Protein AF-A0A6I4R9G8-F1 (afdb_monomer)

Secondary structure (DSSP, 8-state):
---GGG-SSHHHHHB-SSS-B-HHHHHHHHHHHHSTT-PPPHHHHHHHHHHHHHHHHHHHHS--

pLDDT: mean 90.88, std 12.26, range [49.62, 98.0]

Nearest PDB structures (foldseek):
  3lti-assembly1_A  TM=4.980E-01  e=3.560E+00  Escherichia coli K-12
  7xyb-assembly1_C  TM=5.189E-01  e=3.812E+00  Pseudomonas aeruginosa
  7xl3-assembly1_C  TM=4.359E-01  e=9.935E+00  Pseudomonas aeruginosa PAO1

Sequence (64 aa):
MTDPRRAATLDEACANGDGTYNGVRMLSWLSEVLIPGRGMSVAEVRQIAAEVQAKAQTNQQEHP

Mean predicted aligned error: 4.73 Å

Foldseek 3Di:
DDFLLPDPDLCSQFPPPPPDTHVLSSQQNVQCVVPPPPGDGSVRSVVVVVVVVVVVVVVVVVPD

Structure (mmCIF, N/CA/C/O backbone):
data_AF-A0A6I4R9G8-F1
#
_entry.id   AF-A0A6I4R9G8-F1
#
loop_
_atom_site.group_PDB
_atom_site.id
_atom_site.type_symbol
_atom_site.label_atom_id
_atom_site.label_alt_id
_atom_site.label_comp_id
_atom_site.label_asym_id
_atom_site.label_entity_id
_atom_site.label_seq_id
_atom_site.pdbx_PDB_ins_code
_atom_site.Cartn_x
_atom_site.Cartn_y
_atom_site.Cartn_z
_atom_site.occupancy
_atom_site.B_iso_or_equiv
_atom_site.auth_seq_id
_atom_site.auth_comp_id
_atom_site.auth_asym_id
_atom_site.auth_atom_id
_atom_site.pdbx_PDB_model_num
ATOM 1 N N . MET A 1 1 ? 17.157 0.253 3.723 1.00 57.94 1 MET A N 1
ATOM 2 C CA . MET A 1 1 ? 15.749 -0.155 3.532 1.00 57.94 1 MET A CA 1
ATOM 3 C C . MET A 1 1 ? 15.375 0.196 2.101 1.00 57.94 1 MET A C 1
ATOM 5 O O . MET A 1 1 ? 15.550 1.351 1.735 1.00 57.94 1 MET A O 1
ATOM 9 N N . THR A 1 2 ? 14.989 -0.780 1.279 1.00 82.31 2 THR 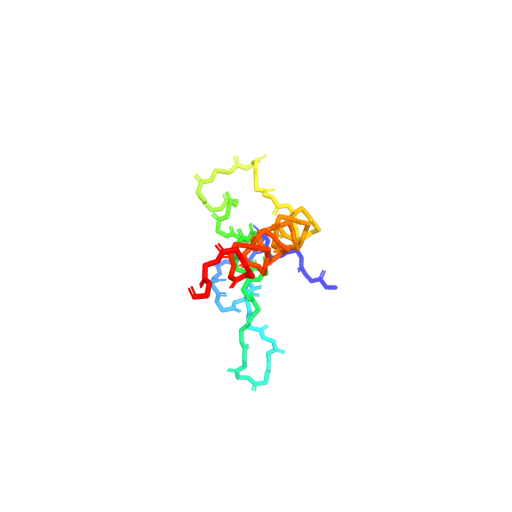A N 1
ATOM 10 C CA . THR A 1 2 ? 14.613 -0.562 -0.130 1.00 82.31 2 THR A CA 1
ATOM 11 C C . THR A 1 2 ? 13.306 0.224 -0.197 1.00 82.31 2 THR A C 1
ATOM 13 O O . THR A 1 2 ? 12.378 -0.090 0.549 1.00 82.31 2 THR A O 1
ATOM 16 N N . ASP A 1 3 ? 13.235 1.247 -1.051 1.00 92.81 3 ASP A N 1
ATOM 17 C CA . ASP A 1 3 ? 11.987 1.968 -1.325 1.00 92.81 3 ASP A CA 1
ATOM 18 C C . ASP A 1 3 ? 10.957 0.977 -1.897 1.00 92.81 3 ASP A C 1
ATOM 20 O O . ASP A 1 3 ? 11.181 0.456 -2.995 1.00 92.81 3 ASP A O 1
ATOM 24 N N . PRO A 1 4 ? 9.849 0.681 -1.188 1.00 95.94 4 PRO A N 1
ATOM 25 C CA . PRO A 1 4 ? 8.888 -0.319 -1.639 1.00 95.94 4 PRO A CA 1
ATOM 26 C C . PRO A 1 4 ? 8.251 0.051 -2.977 1.00 95.94 4 PRO A C 1
ATOM 28 O O . PRO A 1 4 ? 7.877 -0.847 -3.714 1.00 95.94 4 PRO A O 1
ATOM 31 N N . ARG A 1 5 ? 8.210 1.335 -3.359 1.00 96.44 5 ARG A N 1
ATOM 32 C CA . ARG A 1 5 ? 7.681 1.802 -4.656 1.00 96.44 5 ARG A CA 1
ATOM 33 C C . ARG A 1 5 ? 8.481 1.319 -5.865 1.00 96.44 5 ARG A C 1
ATOM 35 O O . ARG A 1 5 ? 8.027 1.460 -6.993 1.00 96.44 5 ARG A O 1
ATOM 42 N N . ARG A 1 6 ? 9.687 0.791 -5.649 1.00 95.94 6 ARG A N 1
ATOM 43 C CA . ARG A 1 6 ? 10.570 0.282 -6.709 1.00 95.94 6 ARG A CA 1
ATOM 44 C C . ARG A 1 6 ? 10.583 -1.243 -6.803 1.00 95.94 6 ARG A C 1
ATOM 46 O O . ARG A 1 6 ? 11.284 -1.772 -7.658 1.00 95.94 6 ARG A O 1
ATOM 53 N N . ALA A 1 7 ? 9.836 -1.933 -5.943 1.00 95.94 7 ALA A N 1
ATOM 54 C CA . ALA A 1 7 ? 9.716 -3.385 -5.977 1.00 95.94 7 ALA A CA 1
ATOM 55 C C . ALA A 1 7 ? 8.973 -3.861 -7.235 1.00 95.94 7 ALA A C 1
ATOM 57 O O . ALA A 1 7 ? 7.992 -3.241 -7.658 1.00 95.94 7 ALA A O 1
ATOM 58 N N . ALA A 1 8 ? 9.418 -4.981 -7.805 1.00 94.50 8 ALA A N 1
ATOM 59 C CA . ALA A 1 8 ? 8.781 -5.583 -8.974 1.00 94.50 8 ALA A CA 1
ATOM 60 C C . ALA A 1 8 ? 7.533 -6.386 -8.589 1.00 94.50 8 ALA A C 1
ATOM 62 O O . ALA A 1 8 ? 6.594 -6.500 -9.377 1.00 94.50 8 ALA A O 1
ATOM 63 N N . THR A 1 9 ? 7.515 -6.936 -7.373 1.00 94.94 9 THR A N 1
ATOM 64 C CA . THR A 1 9 ? 6.428 -7.781 -6.878 1.00 94.94 9 THR A CA 1
ATOM 65 C C . THR A 1 9 ? 5.870 -7.279 -5.551 1.00 94.94 9 THR A C 1
ATOM 67 O O . THR A 1 9 ? 6.527 -6.557 -4.796 1.00 94.94 9 THR A O 1
ATOM 70 N N . LEU A 1 10 ? 4.643 -7.711 -5.249 1.00 93.00 10 LEU A N 1
ATOM 71 C CA . LEU A 1 10 ? 4.013 -7.469 -3.955 1.00 93.00 10 LEU A CA 1
ATOM 72 C C . LEU A 1 10 ? 4.864 -8.039 -2.805 1.00 93.00 10 LEU A C 1
ATOM 74 O O . LEU A 1 10 ? 5.041 -7.366 -1.792 1.00 93.00 10 LEU A O 1
ATOM 78 N N . ASP A 1 11 ? 5.425 -9.240 -2.966 1.00 94.88 11 ASP A N 1
ATOM 79 C CA . ASP A 1 11 ? 6.273 -9.863 -1.943 1.00 94.88 11 ASP A CA 1
ATOM 80 C C . ASP A 1 11 ? 7.517 -9.024 -1.640 1.00 94.88 11 ASP A C 1
ATOM 82 O O . ASP A 1 11 ? 7.782 -8.712 -0.480 1.00 94.88 11 ASP A O 1
ATOM 86 N N . GLU A 1 12 ? 8.233 -8.564 -2.667 1.00 94.75 12 GLU A N 1
ATOM 87 C CA . GLU A 1 12 ? 9.404 -7.691 -2.499 1.00 94.75 12 GLU A CA 1
ATOM 88 C C . GLU A 1 12 ? 9.063 -6.367 -1.800 1.00 94.75 12 GLU A C 1
ATOM 90 O O . GLU A 1 12 ? 9.842 -5.847 -0.991 1.00 94.75 12 GLU A O 1
ATOM 95 N N . ALA A 1 13 ? 7.891 -5.803 -2.101 1.00 95.75 13 ALA A N 1
ATOM 96 C CA . ALA A 1 13 ? 7.445 -4.559 -1.493 1.00 95.75 13 ALA A CA 1
ATOM 97 C C . ALA A 1 13 ? 7.147 -4.726 0.005 1.00 95.75 13 ALA A C 1
ATOM 99 O O . ALA A 1 13 ? 7.475 -3.833 0.800 1.00 95.75 13 ALA A O 1
ATOM 100 N N . CYS A 1 14 ? 6.526 -5.846 0.387 1.00 95.50 14 CYS A N 1
ATOM 101 C CA . CYS A 1 14 ? 5.724 -5.935 1.608 1.00 95.50 14 CYS A CA 1
ATOM 102 C C . CYS A 1 14 ? 6.205 -6.972 2.624 1.00 95.50 14 CYS A C 1
ATOM 104 O O . CYS A 1 14 ? 5.863 -6.828 3.799 1.00 95.50 14 CYS A O 1
ATOM 106 N N . ALA A 1 15 ? 6.941 -8.005 2.208 1.00 95.06 15 ALA A N 1
ATOM 107 C CA . ALA A 1 15 ? 7.361 -9.076 3.105 1.00 95.06 15 ALA A CA 1
ATOM 108 C C . ALA A 1 15 ? 8.391 -8.570 4.129 1.00 95.06 15 ALA A C 1
ATOM 110 O O . ALA A 1 15 ? 9.341 -7.858 3.792 1.00 95.06 15 ALA A O 1
ATOM 111 N N . ASN A 1 16 ? 8.215 -8.958 5.394 1.00 92.50 16 ASN A N 1
ATOM 112 C CA . ASN A 1 16 ? 9.172 -8.652 6.464 1.00 92.50 16 ASN A CA 1
ATOM 113 C C . ASN A 1 16 ? 10.288 -9.709 6.587 1.00 92.50 16 ASN A C 1
ATOM 115 O O . ASN A 1 16 ? 11.272 -9.473 7.283 1.00 92.50 16 ASN A O 1
ATOM 119 N N . GLY A 1 17 ? 10.162 -10.850 5.898 1.00 90.94 17 GLY A N 1
ATOM 120 C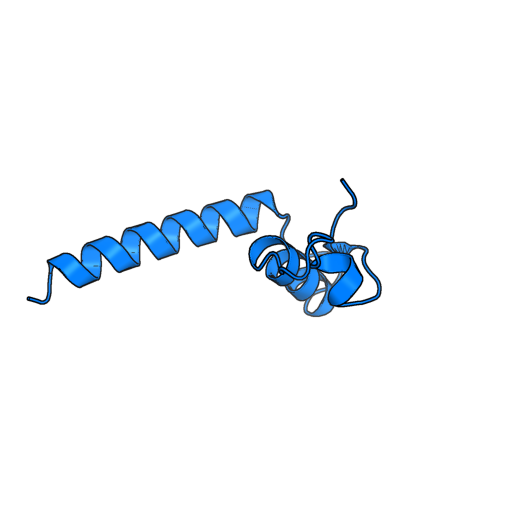 CA . GLY A 1 17 ? 11.133 -11.955 5.932 1.00 90.94 17 GLY A CA 1
ATOM 121 C C . GLY A 1 17 ? 10.894 -12.993 7.037 1.00 90.94 17 GLY A C 1
ATOM 122 O O . GLY A 1 17 ? 11.607 -13.988 7.096 1.00 90.94 17 GLY A O 1
ATOM 123 N N . ASP A 1 18 ? 9.875 -12.799 7.871 1.00 9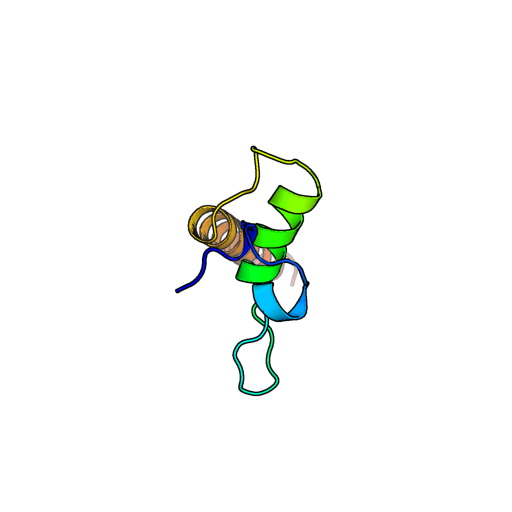3.12 18 ASP A N 1
ATOM 124 C CA . ASP A 1 18 ? 9.460 -13.685 8.970 1.00 93.12 18 ASP A CA 1
ATOM 125 C C . ASP A 1 18 ? 8.085 -14.340 8.717 1.00 93.12 18 ASP A C 1
ATOM 127 O O . ASP A 1 18 ? 7.431 -14.827 9.636 1.00 93.12 18 ASP A O 1
ATOM 131 N N . GLY A 1 19 ? 7.624 -14.324 7.461 1.00 90.94 19 GLY A N 1
ATOM 132 C CA . GLY A 1 19 ? 6.289 -14.787 7.071 1.00 90.94 19 GLY A CA 1
ATOM 133 C C . GLY A 1 19 ? 5.173 -13.762 7.296 1.00 90.94 19 GLY A C 1
ATOM 134 O O . GLY A 1 19 ? 4.022 -14.044 6.969 1.00 90.94 19 GLY A O 1
ATOM 135 N N . THR A 1 20 ? 5.486 -12.569 7.813 1.00 95.62 20 THR A N 1
ATOM 136 C CA . THR A 1 20 ? 4.518 -11.477 7.964 1.00 95.62 20 THR A CA 1
ATOM 137 C C . THR A 1 20 ? 4.651 -10.425 6.862 1.00 95.62 20 THR A C 1
ATOM 139 O O . THR A 1 20 ? 5.683 -10.293 6.194 1.00 95.62 20 THR A O 1
ATOM 142 N N . TYR A 1 21 ? 3.583 -9.641 6.696 1.00 95.12 21 TYR A N 1
ATOM 143 C CA . TYR A 1 21 ? 3.486 -8.581 5.698 1.00 95.12 21 TYR A CA 1
ATOM 144 C C . TYR A 1 21 ? 3.299 -7.211 6.343 1.00 95.12 21 TYR A C 1
ATOM 146 O O . TYR A 1 21 ? 2.624 -7.052 7.361 1.00 95.12 21 TYR A O 1
ATOM 154 N N . ASN A 1 22 ? 3.867 -6.192 5.706 1.00 96.38 22 ASN A N 1
ATOM 155 C CA . ASN A 1 22 ? 3.749 -4.802 6.111 1.00 96.38 22 ASN A CA 1
ATOM 156 C C . ASN A 1 22 ? 2.751 -4.048 5.220 1.00 96.38 22 ASN A C 1
ATOM 158 O O . ASN A 1 22 ? 3.087 -3.609 4.118 1.00 96.38 22 ASN A O 1
ATOM 162 N N . GLY A 1 23 ? 1.537 -3.837 5.736 1.00 96.44 23 GLY A N 1
ATOM 163 C CA . GLY A 1 23 ? 0.468 -3.137 5.011 1.00 96.44 23 GLY A CA 1
ATOM 164 C C . GLY A 1 23 ? 0.811 -1.695 4.610 1.00 96.44 23 GLY A C 1
ATOM 165 O O . GLY A 1 23 ? 0.388 -1.232 3.558 1.00 96.44 23 GLY A O 1
ATOM 166 N N . VAL A 1 24 ? 1.642 -0.986 5.382 1.00 97.56 24 VAL A N 1
ATOM 167 C CA . VAL A 1 24 ? 2.073 0.379 5.025 1.00 97.56 24 VAL A CA 1
ATOM 168 C C . VAL A 1 24 ? 2.969 0.353 3.786 1.00 97.56 24 VAL A C 1
ATOM 170 O O . VAL A 1 24 ? 2.804 1.163 2.875 1.00 97.56 24 VAL A O 1
ATOM 173 N N . ARG A 1 25 ? 3.920 -0.587 3.732 1.00 97.50 25 ARG A N 1
ATOM 174 C CA . ARG A 1 25 ? 4.797 -0.742 2.563 1.00 97.50 25 ARG A CA 1
ATOM 175 C C . ARG A 1 25 ? 4.007 -1.178 1.331 1.00 97.50 25 ARG A C 1
ATOM 177 O O . ARG A 1 25 ? 4.259 -0.650 0.252 1.00 97.50 25 ARG A O 1
ATOM 184 N N . MET A 1 26 ? 3.022 -2.056 1.517 1.00 97.38 26 MET A N 1
ATOM 185 C CA . MET A 1 26 ? 2.085 -2.462 0.469 1.00 97.38 26 MET A CA 1
ATOM 186 C C . MET A 1 26 ? 1.356 -1.279 -0.147 1.00 97.38 26 MET A C 1
ATOM 188 O O . MET A 1 26 ? 1.375 -1.119 -1.363 1.00 97.38 26 MET A O 1
ATOM 192 N N . LEU A 1 27 ? 0.733 -0.438 0.676 1.00 98.00 27 LEU A N 1
ATOM 193 C CA . LEU A 1 27 ? -0.022 0.715 0.189 1.00 98.00 27 LEU A CA 1
ATOM 194 C C . LEU A 1 27 ? 0.886 1.737 -0.508 1.00 98.00 27 LEU A C 1
ATOM 196 O O . LEU A 1 27 ? 0.500 2.301 -1.530 1.00 98.00 27 LEU A O 1
ATOM 200 N N . SER A 1 28 ? 2.115 1.922 -0.012 1.00 97.94 28 SER A N 1
ATOM 201 C CA . SER A 1 28 ? 3.119 2.760 -0.675 1.00 97.94 28 SER A CA 1
ATOM 202 C C . SER A 1 28 ? 3.464 2.224 -2.070 1.00 97.94 28 SER A C 1
ATOM 204 O O . SER A 1 28 ? 3.356 2.966 -3.044 1.00 97.94 28 SER A O 1
ATOM 206 N N . TRP A 1 29 ? 3.783 0.932 -2.200 1.00 97.69 29 TRP A N 1
ATOM 207 C CA . TRP A 1 29 ? 4.037 0.300 -3.501 1.00 97.69 29 TRP A CA 1
ATOM 208 C C . TRP A 1 29 ? 2.835 0.387 -4.442 1.00 97.69 29 TRP A C 1
ATOM 210 O O . TRP A 1 29 ? 2.969 0.848 -5.575 1.00 97.69 29 TRP A O 1
ATOM 220 N N . LEU A 1 30 ? 1.648 0.024 -3.953 1.00 98.00 30 LEU A N 1
ATOM 221 C CA . LEU A 1 30 ? 0.424 0.014 -4.748 1.00 98.00 30 LEU A CA 1
ATOM 222 C C . LEU A 1 30 ? 0.095 1.407 -5.298 1.00 98.00 30 LEU A C 1
ATOM 224 O O . LEU A 1 30 ? -0.341 1.522 -6.439 1.00 98.00 30 LEU A O 1
ATOM 228 N N . SER A 1 31 ? 0.339 2.467 -4.524 1.00 97.75 31 SER A N 1
ATOM 229 C CA . SER A 1 31 ? 0.098 3.836 -4.989 1.00 97.75 31 SER A CA 1
ATOM 230 C C . SER A 1 31 ? 0.969 4.231 -6.191 1.00 97.75 31 SER A C 1
ATOM 232 O O . SER A 1 31 ? 0.470 4.891 -7.097 1.00 97.75 31 SER A O 1
ATOM 234 N N . GLU A 1 32 ? 2.230 3.783 -6.252 1.00 97.75 32 GLU A N 1
ATOM 235 C CA . GLU A 1 32 ? 3.106 4.010 -7.414 1.00 97.75 32 GLU A CA 1
ATOM 236 C C . GLU A 1 32 ? 2.686 3.144 -8.608 1.00 97.75 32 GLU A C 1
ATOM 238 O O . GLU A 1 32 ? 2.677 3.623 -9.737 1.00 97.75 32 GLU A O 1
ATOM 243 N N . VAL A 1 33 ? 2.296 1.886 -8.368 1.00 96.94 33 VAL A N 1
ATOM 244 C CA . VAL A 1 33 ? 1.808 0.979 -9.424 1.00 96.94 33 VAL A CA 1
ATOM 245 C C . VAL A 1 33 ? 0.540 1.524 -10.084 1.00 96.94 33 VAL A C 1
ATOM 247 O O . VAL A 1 33 ? 0.406 1.465 -11.304 1.00 96.94 33 VAL A O 1
ATOM 250 N N . LEU A 1 34 ? -0.389 2.061 -9.288 1.00 97.50 34 LEU A N 1
ATOM 251 C CA . LEU A 1 34 ? -1.646 2.623 -9.786 1.00 97.50 34 LEU A CA 1
ATOM 252 C C . LEU A 1 34 ? -1.463 4.003 -10.425 1.00 97.50 34 LEU A C 1
ATOM 254 O O . LEU A 1 34 ? -2.170 4.327 -11.378 1.00 97.50 34 LEU A O 1
ATOM 258 N N . ILE A 1 35 ? -0.550 4.827 -9.898 1.00 96.25 35 ILE A N 1
ATOM 259 C CA . ILE A 1 35 ? -0.314 6.197 -10.370 1.00 96.25 35 ILE A CA 1
ATOM 260 C C . ILE A 1 35 ? 1.200 6.454 -10.480 1.00 96.25 35 ILE A C 1
ATOM 262 O O . ILE A 1 35 ? 1.796 7.076 -9.592 1.00 96.25 35 ILE A O 1
ATOM 266 N N . PRO A 1 36 ? 1.838 6.014 -11.581 1.00 96.00 36 PRO A N 1
ATOM 267 C CA . PRO A 1 36 ? 3.283 6.138 -11.757 1.00 96.00 36 PRO A CA 1
ATOM 268 C C . PRO A 1 36 ? 3.780 7.582 -11.627 1.00 96.00 36 PRO A C 1
ATOM 270 O O . PRO A 1 36 ? 3.196 8.515 -12.184 1.00 96.00 36 PRO A O 1
ATOM 273 N N . GLY A 1 37 ? 4.873 7.773 -10.885 1.00 95.56 37 GLY A N 1
ATOM 274 C CA . GLY A 1 37 ? 5.465 9.083 -10.606 1.00 95.56 37 GLY A CA 1
ATOM 275 C C . GLY A 1 37 ? 4.734 9.911 -9.545 1.00 95.56 37 GLY A C 1
ATOM 276 O O . GLY A 1 37 ? 5.177 11.020 -9.243 1.00 95.56 37 GLY A O 1
ATOM 277 N N . ARG A 1 38 ? 3.634 9.403 -8.974 1.00 95.94 38 ARG A N 1
ATOM 278 C CA . ARG A 1 38 ? 2.882 10.050 -7.883 1.00 95.94 38 ARG A CA 1
ATOM 279 C C . ARG A 1 38 ? 2.625 9.110 -6.701 1.00 95.94 38 ARG A C 1
ATOM 281 O O . ARG A 1 38 ? 1.728 9.371 -5.903 1.00 95.94 38 ARG A O 1
ATOM 288 N N . GLY A 1 39 ? 3.395 8.030 -6.578 1.00 95.81 39 GLY A N 1
ATOM 289 C CA . GLY A 1 39 ? 3.286 7.102 -5.465 1.00 95.81 39 GLY A CA 1
ATOM 290 C C . GLY A 1 39 ? 3.680 7.734 -4.133 1.00 95.81 39 GLY A C 1
ATOM 291 O O . GLY A 1 39 ? 4.732 8.370 -3.993 1.00 95.81 39 GLY A O 1
ATOM 292 N N . MET A 1 40 ? 2.846 7.486 -3.131 1.00 97.69 40 MET A N 1
ATOM 293 C CA . MET A 1 40 ? 3.018 7.949 -1.763 1.00 97.69 40 MET A CA 1
ATOM 294 C C . MET A 1 40 ? 4.187 7.230 -1.097 1.00 97.69 40 MET A C 1
ATOM 296 O O . MET A 1 40 ? 4.325 6.004 -1.165 1.00 97.69 40 MET A O 1
ATOM 300 N N . SER A 1 41 ? 5.028 7.989 -0.409 1.00 97.25 41 SER A N 1
ATOM 301 C CA . SER A 1 41 ? 6.081 7.452 0.442 1.00 97.25 41 SER A CA 1
ATOM 302 C C . SER A 1 41 ? 5.501 6.681 1.631 1.00 97.25 41 SER A C 1
ATOM 304 O O . SER A 1 41 ? 4.375 6.899 2.078 1.00 97.25 41 SER A O 1
ATOM 306 N N . VAL A 1 42 ? 6.318 5.805 2.215 1.00 97.12 42 VAL A N 1
ATOM 307 C CA . VAL A 1 42 ? 5.967 5.084 3.448 1.00 97.12 42 VAL A CA 1
ATOM 308 C C . VAL A 1 42 ? 5.594 6.049 4.580 1.00 97.12 42 VAL A C 1
ATOM 310 O O . VAL A 1 42 ? 4.708 5.736 5.369 1.00 97.12 42 VAL A O 1
ATOM 313 N N . ALA A 1 43 ? 6.249 7.209 4.675 1.00 97.19 43 ALA A N 1
ATOM 314 C CA . ALA A 1 43 ? 5.970 8.196 5.717 1.00 97.19 43 ALA A CA 1
ATOM 315 C C . ALA A 1 43 ? 4.563 8.798 5.574 1.00 97.19 43 ALA A C 1
ATOM 317 O O . ALA A 1 43 ? 3.820 8.837 6.553 1.00 97.19 43 ALA A O 1
ATOM 318 N N . GLU A 1 44 ? 4.169 9.175 4.356 1.00 97.75 44 GLU A N 1
ATOM 319 C CA . GLU A 1 44 ? 2.826 9.699 4.069 1.00 97.75 44 GLU A CA 1
ATOM 320 C C . GLU A 1 44 ? 1.744 8.654 4.369 1.00 97.75 44 GLU A C 1
ATOM 322 O O . GLU A 1 44 ? 0.750 8.952 5.029 1.00 97.75 44 GLU A O 1
ATOM 327 N N . VAL A 1 45 ? 1.968 7.397 3.971 1.00 97.69 45 VAL A N 1
ATOM 328 C CA . VAL A 1 45 ? 1.038 6.300 4.284 1.00 97.69 45 VAL A CA 1
ATOM 329 C C . VAL A 1 45 ? 0.924 6.078 5.797 1.00 97.69 45 VAL A C 1
ATOM 331 O O . VAL A 1 45 ? -0.179 5.862 6.297 1.00 97.69 45 VAL A O 1
ATOM 334 N N . ARG A 1 46 ? 2.030 6.150 6.554 1.00 97.75 46 ARG A N 1
ATOM 335 C CA . ARG A 1 46 ? 1.993 6.038 8.028 1.00 97.75 46 ARG A CA 1
ATOM 336 C C . ARG A 1 46 ? 1.181 7.154 8.664 1.00 97.75 46 ARG A C 1
ATOM 338 O O . ARG A 1 46 ? 0.437 6.878 9.601 1.00 97.75 46 ARG A O 1
ATOM 345 N N . GLN A 1 47 ? 1.324 8.378 8.166 1.00 97.88 47 GLN A N 1
ATOM 346 C CA . GLN A 1 47 ? 0.566 9.514 8.672 1.00 97.88 47 GLN A CA 1
ATOM 347 C C . GLN A 1 47 ? -0.937 9.305 8.453 1.00 97.88 47 GLN A C 1
ATOM 349 O O . GLN A 1 47 ? -1.705 9.378 9.409 1.00 97.88 47 GLN A O 1
ATOM 354 N N 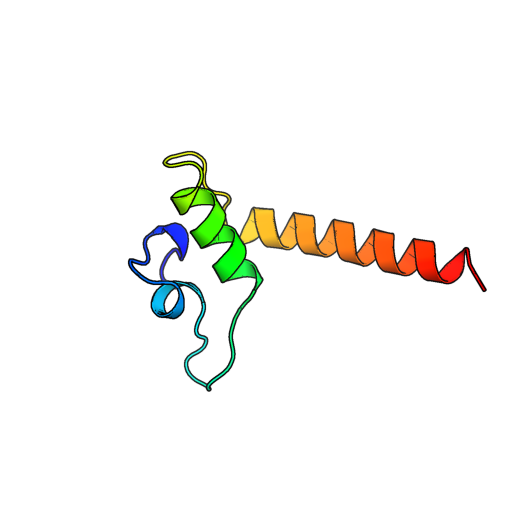. ILE A 1 48 ? -1.348 8.937 7.237 1.00 97.25 48 ILE A N 1
ATOM 355 C CA . ILE A 1 48 ? -2.760 8.658 6.930 1.00 97.25 48 ILE A CA 1
ATOM 356 C C . ILE A 1 48 ? -3.290 7.507 7.787 1.00 97.25 48 ILE A C 1
ATOM 358 O O . ILE A 1 48 ? -4.393 7.592 8.324 1.00 97.25 48 ILE A O 1
ATOM 362 N N . ALA A 1 49 ? -2.509 6.437 7.956 1.00 96.25 49 ALA A N 1
ATOM 363 C CA . ALA A 1 49 ? -2.904 5.315 8.799 1.00 96.25 49 ALA A CA 1
ATOM 364 C C . ALA A 1 49 ? -3.145 5.754 10.253 1.00 96.25 49 ALA A C 1
ATOM 366 O O . ALA A 1 49 ? -4.153 5.364 10.840 1.00 96.25 49 ALA A O 1
ATOM 367 N N . ALA A 1 50 ? -2.270 6.595 10.811 1.00 95.94 50 ALA A N 1
ATOM 368 C CA . ALA A 1 50 ? -2.437 7.138 12.157 1.00 95.94 50 ALA A CA 1
ATOM 369 C C . ALA A 1 50 ? -3.698 8.014 12.271 1.00 95.94 50 ALA A C 1
ATOM 371 O O . ALA A 1 50 ? -4.470 7.858 13.216 1.00 95.94 50 ALA A O 1
ATOM 372 N N . GLU A 1 51 ? -3.953 8.882 11.288 1.00 95.81 51 GLU A N 1
ATOM 373 C CA . GLU A 1 51 ? -5.147 9.737 11.251 1.00 95.81 51 GLU A CA 1
ATOM 374 C C . GLU A 1 51 ? -6.447 8.921 11.166 1.00 95.81 51 GLU A C 1
ATOM 376 O O . GLU A 1 51 ? -7.417 9.208 11.871 1.00 95.81 51 GLU A O 1
ATOM 381 N N . VAL A 1 52 ? -6.479 7.884 10.323 1.00 94.94 52 VAL A N 1
ATOM 382 C CA . VAL A 1 52 ? -7.649 7.004 10.164 1.00 94.94 52 VAL A CA 1
ATOM 383 C C . VAL A 1 52 ? -7.887 6.170 11.423 1.00 94.94 52 VAL A C 1
ATOM 385 O O . VAL A 1 52 ? -9.031 6.034 11.853 1.00 94.94 52 VAL A O 1
ATOM 388 N N . GLN A 1 53 ? -6.829 5.647 12.048 1.00 93.12 53 GLN A N 1
ATOM 389 C CA . GLN A 1 53 ? -6.939 4.892 13.300 1.00 93.12 53 GLN A CA 1
ATOM 390 C C . GLN A 1 53 ? -7.446 5.762 14.451 1.00 93.12 53 GLN A C 1
ATOM 392 O O . GLN A 1 53 ? -8.328 5.325 15.188 1.00 93.12 53 GLN A O 1
ATOM 397 N N . ALA A 1 54 ? -6.950 6.997 14.571 1.00 93.00 54 ALA A N 1
ATOM 398 C CA . ALA A 1 54 ? -7.431 7.944 15.573 1.00 93.00 54 ALA A CA 1
ATOM 399 C C . ALA A 1 54 ? -8.934 8.223 15.401 1.00 93.00 54 ALA A C 1
ATOM 401 O O . ALA A 1 54 ? -9.697 8.102 16.35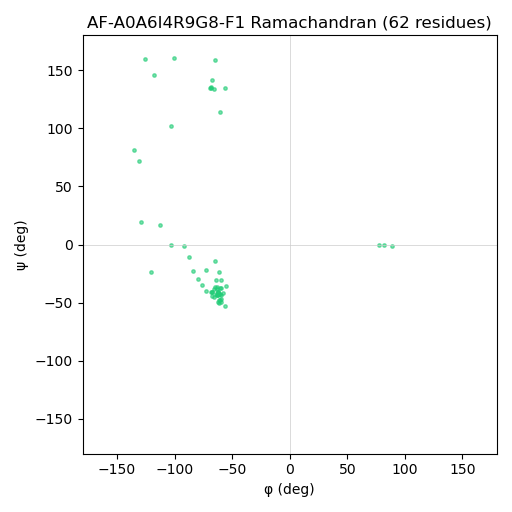6 1.00 93.00 54 ALA A O 1
ATOM 402 N N . LYS A 1 55 ? -9.386 8.491 14.167 1.00 91.81 55 LYS A N 1
ATOM 403 C CA . LYS A 1 55 ? -10.814 8.702 13.861 1.00 91.81 55 LYS A CA 1
ATOM 404 C C . LYS A 1 55 ? -1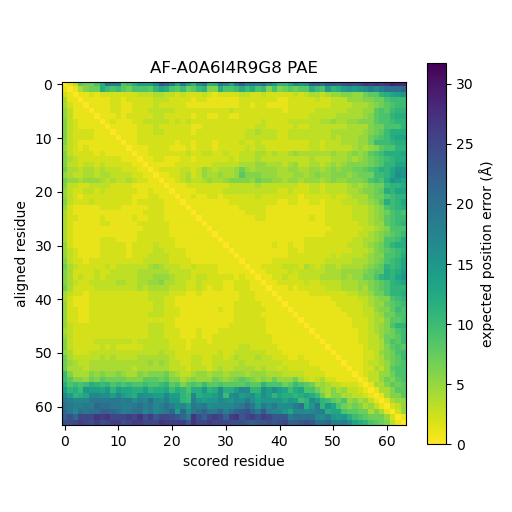1.671 7.471 14.161 1.00 91.81 55 LYS A C 1
ATOM 406 O O . LYS A 1 55 ? -12.766 7.602 14.699 1.00 91.81 55 LYS A O 1
ATOM 411 N N . ALA A 1 56 ? -11.181 6.276 13.831 1.00 88.81 56 ALA A N 1
ATOM 412 C CA . ALA A 1 56 ? -11.901 5.034 14.101 1.00 88.81 56 ALA A CA 1
ATOM 413 C C . ALA A 1 56 ? -12.098 4.796 15.608 1.00 88.81 56 ALA A C 1
ATOM 415 O O . ALA A 1 56 ? -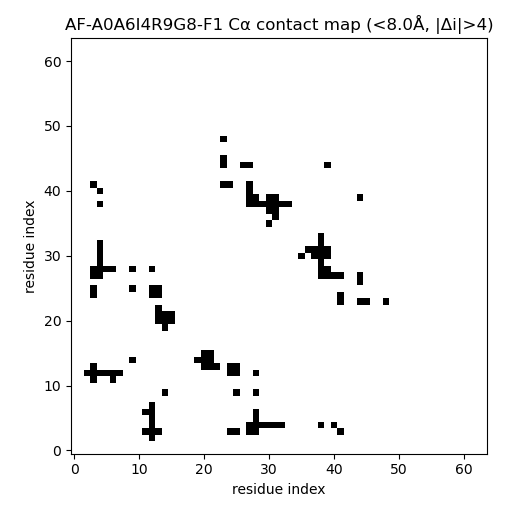13.166 4.347 16.016 1.00 88.81 56 ALA A O 1
ATOM 416 N N . GLN A 1 57 ? -11.100 5.132 16.431 1.00 81.62 57 GLN A N 1
ATOM 417 C CA . GLN A 1 57 ? -11.196 5.034 17.890 1.00 81.62 57 GLN A CA 1
ATOM 418 C C . GLN A 1 57 ? -12.190 6.044 18.472 1.00 81.62 57 GLN A C 1
ATOM 420 O O . GLN A 1 57 ? -12.973 5.679 19.344 1.00 81.62 57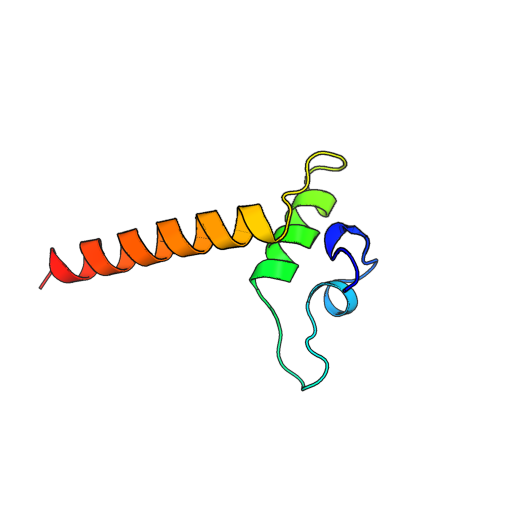 GLN A O 1
ATOM 425 N N . THR A 1 58 ? -12.210 7.281 17.964 1.00 77.62 58 THR A N 1
ATOM 426 C CA . THR A 1 58 ? -13.199 8.292 18.372 1.00 77.62 58 THR A CA 1
ATOM 427 C C . THR A 1 58 ? -14.625 7.847 18.040 1.00 77.62 58 THR A C 1
ATOM 429 O O . THR A 1 58 ? -15.481 7.842 18.919 1.00 77.62 58 THR A O 1
ATOM 432 N N . ASN A 1 59 ? -14.873 7.364 16.819 1.00 71.19 59 ASN A N 1
ATOM 433 C CA . ASN A 1 59 ? -16.214 6.940 16.400 1.00 71.19 59 ASN A CA 1
ATOM 434 C C . ASN A 1 59 ? -16.751 5.735 17.197 1.00 71.19 59 ASN A C 1
ATOM 436 O O . ASN A 1 59 ? -17.957 5.614 17.382 1.00 71.19 59 ASN A O 1
ATOM 440 N N . GLN A 1 60 ? -15.879 4.841 17.678 1.00 62.91 60 GLN A N 1
ATOM 441 C CA . GLN A 1 60 ? -16.280 3.714 18.534 1.00 62.91 60 GLN A CA 1
ATOM 442 C C . GL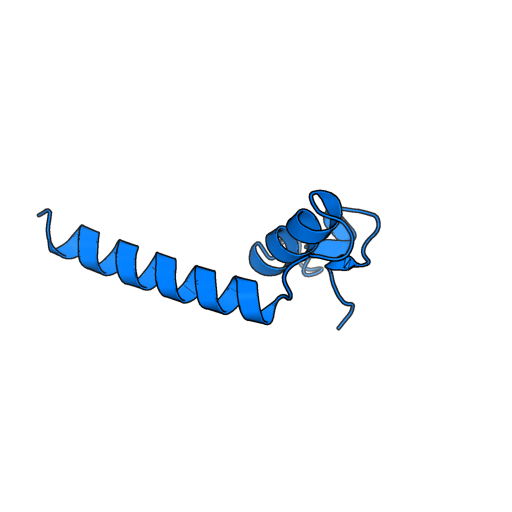N A 1 60 ? -16.664 4.147 19.958 1.00 62.91 60 GLN A C 1
ATOM 444 O O . GLN A 1 60 ? -17.396 3.428 20.629 1.00 62.91 60 GLN A O 1
ATOM 449 N N . GLN A 1 61 ? -16.198 5.309 20.425 1.00 58.94 61 GLN A N 1
ATOM 450 C CA . GLN A 1 61 ? -16.567 5.861 21.735 1.00 58.94 61 GLN A CA 1
ATOM 451 C C . GLN A 1 61 ? -17.897 6.634 21.693 1.00 58.94 61 GLN A C 1
ATOM 453 O O . GLN A 1 61 ? -18.556 6.764 22.722 1.00 58.94 61 GLN A O 1
ATOM 458 N N . GLU A 1 62 ? -18.313 7.113 20.516 1.00 57.19 62 GLU A N 1
ATOM 459 C CA . GLU A 1 62 ? -19.557 7.874 20.304 1.00 57.19 62 GLU A CA 1
ATOM 460 C C . GLU A 1 62 ? -20.772 7.001 19.916 1.00 57.19 62 GLU A C 1
ATOM 462 O O . GLU A 1 62 ? -21.873 7.523 19.734 1.00 57.19 62 GLU A O 1
ATOM 467 N N . HIS A 1 63 ? -20.599 5.680 19.790 1.00 49.62 63 HIS A N 1
ATOM 468 C CA . HIS A 1 63 ? -21.679 4.704 19.558 1.00 49.62 63 HIS A CA 1
ATOM 469 C C . HIS A 1 63 ? -21.590 3.501 20.529 1.00 49.62 63 HIS A C 1
ATOM 471 O O . HIS A 1 63 ? -21.209 2.404 20.111 1.00 49.62 63 HIS A O 1
ATOM 477 N N . PRO A 1 64 ? -21.897 3.691 21.827 1.00 49.81 64 PRO A N 1
ATOM 478 C CA . PRO A 1 64 ? -22.169 2.600 22.766 1.00 49.81 64 PRO A CA 1
ATOM 479 C C . PRO A 1 64 ? -23.594 2.034 22.644 1.00 49.81 64 PRO A C 1
ATOM 481 O O . PRO A 1 64 ? -24.531 2.805 22.329 1.00 49.81 64 PRO A O 1
#

Radius of gyration: 14.19 Å; Cα contacts (8 Å, |Δi|>4): 65; chains: 1; bounding box: 38×25×34 Å

Solvent-accessible surface area (backbone atoms only — not comparable to full-atom values): 3681 Å² total; per-residue (Å²): 132,82,66,27,61,74,42,94,43,71,62,72,23,15,52,72,83,79,87,47,73,39,68,48,33,38,53,14,21,49,36,19,74,76,38,75,96,66,39,49,48,54,67,58,41,48,51,53,51,50,55,51,51,53,51,54,55,52,57,58,72,78,61,125